Protein AF-A0AAJ1Q4I1-F1 (afdb_monomer)

Solvent-accessible surface area (backbone atoms only — not comparable to full-atom values): 8374 Å² total; per-residue (Å²): 122,42,86,60,61,60,46,98,86,69,47,60,22,36,32,37,82,87,80,68,46,74,48,64,85,75,84,55,62,70,57,51,52,50,52,46,53,54,48,49,53,56,76,76,44,89,70,58,65,81,81,76,42,100,50,62,70,63,50,48,68,72,47,52,66,58,75,72,60,72,89,85,81,75,76,84,76,64,70,43,67,56,35,38,44,51,75,47,79,47,81,91,62,30,24,39,38,37,34,25,42,100,92,41,78,78,47,70,32,82,34,68,55,96,43,74,67,49,54,47,64,43,50,74,69,47,56,81,47,78,38,79,48,66,133

Foldseek 3Di:
DDFDDADPVRFTWDADPPVRDIDGDDDCPVVVVVLLVVVVCVVPDPDDPVVVDVDPVVNCVSCVVVVVDDDDQDQPQDAAQEWEWEWDADPPQKIKIFIADPVGTRWIFIDSDDDPVRVCVGPVSHDDYNDYDYD

pLDDT: mean 88.87, std 7.06, range [68.06, 96.5]

Radius of gyration: 22.83 Å; Cα contacts (8 Å, |Δi|>4): 169; chains: 1; bounding box: 50×43×58 Å

Secondary structure (DSSP, 8-state):
-EEEEE-TTSPEEEE-TTT--EEE----HHHHHHHHHHHHHHHH--S-HHHH-S-HHHHHHHHGGGGG---------PPPSEEEEEEEEETTTEEEEEEEETTEEEEEEEESS--HHHHHHHHTTSPPPSEEE--

Sequence (135 aa):
MKKNGHHPNGRQRWYCKECRYSFTATDDRQKHAQEFAEFLTYITTTTPRRQSTPNTRTWDRKHAWCWQTRPIWTPTGQVYDQVFIDGTYIAYNWCVLIASTHEGMIAYQLCDRESKAAYLALLHRLPAPIVVTTD

Structure (mmCIF, N/CA/C/O backbone):
data_AF-A0AAJ1Q4I1-F1
#
_entry.id   AF-A0AAJ1Q4I1-F1
#
loop_
_atom_site.group_PDB
_atom_site.id
_atom_site.type_symbol
_atom_site.label_atom_id
_atom_site.label_alt_id
_atom_site.label_comp_id
_atom_site.label_asym_id
_ato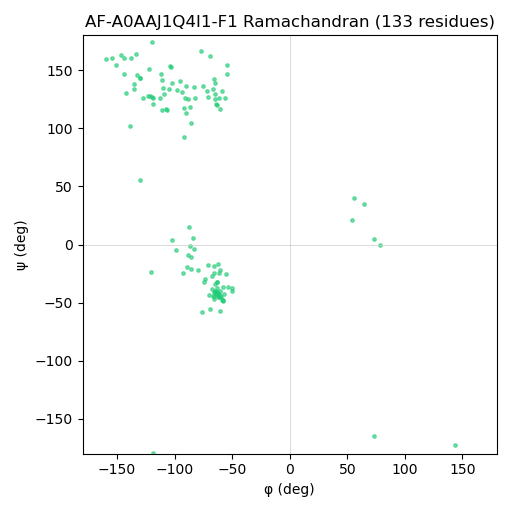m_site.label_entity_id
_atom_site.label_seq_id
_atom_site.pdbx_PDB_ins_code
_atom_site.Cartn_x
_atom_site.Cartn_y
_atom_site.Cartn_z
_atom_site.occupancy
_atom_site.B_iso_or_equiv
_atom_site.auth_seq_id
_atom_site.auth_comp_id
_atom_site.auth_asym_id
_atom_site.auth_atom_id
_atom_site.pdbx_PDB_model_num
ATOM 1 N N . MET A 1 1 ? -24.770 -17.830 23.306 1.00 85.06 1 MET A N 1
ATOM 2 C CA . MET A 1 1 ? -25.076 -16.497 23.891 1.00 85.06 1 MET A CA 1
ATOM 3 C C . MET A 1 1 ? -26.557 -16.406 24.265 1.00 85.06 1 MET A C 1
ATOM 5 O O . MET A 1 1 ? -27.355 -17.109 23.659 1.00 85.06 1 MET A O 1
ATOM 9 N N . LYS A 1 2 ? -26.940 -15.584 25.255 1.00 91.69 2 LYS A N 1
ATOM 10 C CA . LYS A 1 2 ? -28.341 -15.345 25.676 1.00 91.69 2 LYS A CA 1
ATOM 11 C C . LYS A 1 2 ? -28.624 -13.837 25.760 1.00 91.69 2 LYS A C 1
ATOM 13 O O . LYS A 1 2 ? -27.758 -13.091 26.204 1.00 91.69 2 LYS A O 1
ATOM 18 N N . LYS A 1 3 ? -29.829 -13.388 25.388 1.00 90.81 3 LYS A N 1
ATOM 19 C CA . LYS A 1 3 ? -30.287 -12.006 25.634 1.00 90.81 3 LYS A CA 1
ATOM 20 C C . LYS A 1 3 ? -30.419 -11.748 27.143 1.00 90.81 3 LYS A C 1
ATOM 22 O O . LYS A 1 3 ? -31.048 -12.541 27.842 1.00 90.81 3 LYS A O 1
ATOM 27 N N . ASN A 1 4 ? -29.837 -10.658 27.638 1.00 91.25 4 ASN A N 1
ATOM 28 C CA . ASN A 1 4 ? -29.781 -10.310 29.062 1.00 91.25 4 ASN A CA 1
ATOM 29 C C . ASN A 1 4 ? -30.226 -8.861 29.314 1.00 91.25 4 ASN A C 1
ATOM 31 O O . ASN A 1 4 ? -29.483 -8.051 29.867 1.00 91.25 4 ASN A O 1
ATOM 35 N N . GLY A 1 5 ? -31.434 -8.535 28.850 1.00 89.88 5 GLY A N 1
ATOM 36 C CA . GLY A 1 5 ? -32.014 -7.198 28.981 1.00 89.88 5 GLY A CA 1
ATOM 37 C C . GLY A 1 5 ? -31.379 -6.152 28.060 1.00 89.88 5 GLY A C 1
ATOM 38 O O . GLY A 1 5 ? -30.685 -6.482 27.096 1.00 89.88 5 GLY A O 1
ATOM 39 N N . HIS A 1 6 ? -31.640 -4.883 28.362 1.00 87.56 6 HIS A N 1
ATOM 40 C CA . HIS A 1 6 ? -31.148 -3.730 27.610 1.00 87.56 6 HIS A CA 1
ATOM 41 C C . HIS A 1 6 ? -30.334 -2.805 28.521 1.00 87.56 6 HIS A C 1
ATOM 43 O O . HIS A 1 6 ? -30.560 -2.748 29.729 1.00 87.56 6 HIS A O 1
ATOM 49 N N . HIS A 1 7 ? -29.370 -2.083 27.952 1.00 81.62 7 HIS A N 1
ATOM 50 C CA . HIS A 1 7 ? -28.759 -0.939 28.628 1.00 81.62 7 HIS A CA 1
ATOM 51 C C . HIS A 1 7 ? -29.763 0.223 28.755 1.00 81.62 7 HIS A C 1
ATOM 53 O O . HIS A 1 7 ? -30.718 0.277 27.980 1.00 81.62 7 HIS A O 1
ATOM 59 N N . PRO A 1 8 ? -29.517 1.207 29.645 1.00 83.31 8 PRO A N 1
ATOM 60 C CA . PRO A 1 8 ? -30.357 2.405 29.770 1.00 83.31 8 PRO A CA 1
ATOM 61 C C . PRO A 1 8 ? -30.539 3.186 28.458 1.00 83.31 8 PRO A C 1
ATOM 63 O O . PRO A 1 8 ? -31.541 3.860 28.274 1.00 83.31 8 PRO A O 1
ATOM 66 N N . ASN A 1 9 ? -29.593 3.060 27.522 1.00 82.75 9 ASN A N 1
ATOM 67 C CA . ASN A 1 9 ? -29.658 3.643 26.179 1.00 82.75 9 ASN A CA 1
ATOM 68 C C . ASN A 1 9 ? -30.372 2.748 25.140 1.00 82.75 9 ASN A C 1
ATOM 70 O O . ASN A 1 9 ? -30.186 2.938 23.941 1.00 82.75 9 ASN A O 1
ATOM 74 N N . GLY A 1 10 ? -31.118 1.727 25.576 1.00 83.62 10 GLY A N 1
ATOM 75 C CA . GLY A 1 10 ? -31.915 0.846 24.717 1.00 83.62 10 GLY A CA 1
ATOM 76 C C . GLY A 1 10 ? -31.136 -0.239 23.965 1.00 83.62 10 GLY A C 1
ATOM 77 O O . GLY A 1 10 ? -31.745 -1.034 23.256 1.00 83.62 10 GLY A O 1
ATOM 78 N N . ARG A 1 11 ? -29.805 -0.334 24.104 1.00 86.00 11 ARG A N 1
ATOM 79 C CA . ARG A 1 11 ? -29.008 -1.359 23.399 1.00 86.00 11 ARG A CA 1
ATOM 80 C C . ARG A 1 11 ? -29.168 -2.748 24.019 1.00 86.00 11 ARG A C 1
ATOM 82 O O . ARG A 1 11 ? -29.079 -2.897 25.238 1.00 86.00 11 ARG A O 1
ATOM 89 N N . GLN A 1 12 ? -29.329 -3.777 23.183 1.00 89.81 12 GLN A N 1
ATOM 90 C CA . GLN A 1 12 ? -29.433 -5.175 23.619 1.00 89.81 12 GLN A CA 1
ATOM 91 C C . GLN A 1 12 ? -28.141 -5.633 24.308 1.00 89.81 12 GLN A C 1
ATOM 93 O O . GLN A 1 12 ? -27.072 -5.676 23.695 1.00 89.81 12 GLN A O 1
ATOM 98 N N . ARG A 1 13 ? -28.252 -6.047 25.572 1.00 91.00 13 ARG A N 1
ATOM 99 C CA . ARG A 1 13 ? -27.165 -6.680 26.321 1.00 91.00 13 ARG A CA 1
ATOM 100 C C . ARG A 1 13 ? -27.217 -8.194 26.120 1.00 91.00 13 ARG A C 1
ATOM 102 O O . ARG A 1 13 ? -28.285 -8.808 26.162 1.00 91.00 13 ARG A O 1
ATOM 109 N N . TRP A 1 14 ? -26.062 -8.794 25.902 1.00 91.56 14 TRP A N 1
ATOM 110 C CA . TRP A 1 14 ? -25.842 -10.218 25.697 1.00 91.56 14 TRP A CA 1
ATOM 111 C C . TRP A 1 14 ? -25.082 -10.800 26.882 1.00 91.56 14 TRP A C 1
ATOM 113 O O . TRP A 1 14 ? -24.251 -10.130 27.489 1.00 91.56 14 TRP A O 1
ATOM 123 N N . TYR A 1 15 ? -25.375 -12.054 27.209 1.00 92.12 15 TYR A N 1
ATOM 124 C CA . TYR A 1 15 ? -24.713 -12.817 28.258 1.00 92.12 15 TYR A CA 1
ATOM 125 C C . TYR A 1 15 ? -24.092 -14.092 27.693 1.00 92.12 15 TYR A C 1
ATOM 127 O O . TYR A 1 15 ? -24.751 -14.901 27.021 1.00 92.12 15 TYR A O 1
AT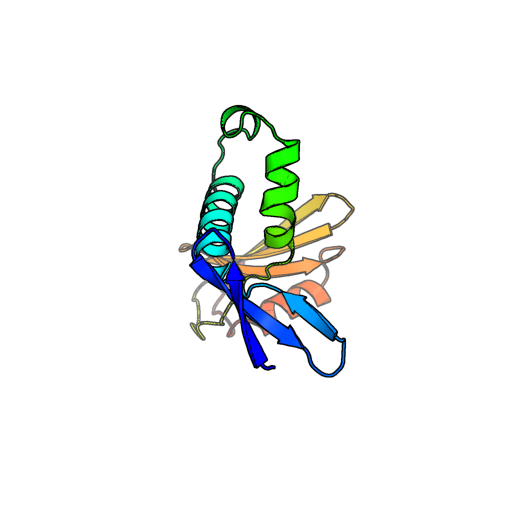OM 135 N N . CYS A 1 16 ? -22.814 -14.267 27.995 1.00 91.88 16 CYS A N 1
ATOM 136 C CA . CYS A 1 16 ? -22.031 -15.460 27.721 1.00 91.88 16 CYS A CA 1
ATOM 137 C C . CYS A 1 16 ? -22.211 -16.455 28.872 1.00 91.88 16 CYS A C 1
ATOM 139 O O . CYS A 1 16 ? -21.867 -16.146 30.009 1.00 91.88 16 CYS A O 1
ATOM 141 N N . LYS A 1 17 ? -22.754 -17.650 28.601 1.00 91.81 17 LYS A N 1
ATOM 142 C CA . LYS A 1 17 ? -22.990 -18.661 29.651 1.00 91.81 17 LYS A CA 1
ATOM 143 C C . LYS A 1 17 ? -21.702 -19.336 30.136 1.00 91.81 17 LYS A C 1
ATOM 145 O O . LYS A 1 17 ? -21.644 -19.727 31.293 1.00 91.81 17 LYS A O 1
ATOM 150 N N . GLU A 1 18 ? -20.695 -19.449 29.272 1.00 93.44 18 GLU A N 1
ATOM 151 C CA . GLU A 1 18 ? -19.403 -20.067 29.599 1.00 93.44 18 GLU A CA 1
ATOM 152 C C . GLU A 1 18 ? -18.543 -19.125 30.441 1.00 93.44 18 GLU A C 1
ATOM 154 O O . GLU A 1 18 ? -18.201 -19.422 31.579 1.00 93.44 18 GLU A O 1
ATOM 159 N N . CYS A 1 19 ? -18.271 -17.937 29.908 1.00 92.19 19 CYS A N 1
ATOM 160 C CA . CYS A 1 19 ? -17.414 -16.939 30.534 1.00 92.19 19 CYS A CA 1
ATOM 161 C C . CYS A 1 19 ? -18.122 -16.058 31.580 1.00 92.19 19 CYS A C 1
ATOM 163 O O . CYS A 1 19 ? -17.486 -15.221 32.212 1.00 92.19 19 CYS A O 1
ATOM 165 N N . ARG A 1 20 ? -19.444 -16.217 31.758 1.00 90.75 20 ARG A N 1
ATOM 166 C CA . ARG A 1 20 ? -20.304 -15.451 32.687 1.00 90.75 20 ARG A CA 1
ATOM 167 C C . ARG A 1 20 ? -20.225 -13.924 32.535 1.00 90.75 20 ARG A C 1
ATOM 169 O O . ARG A 1 20 ? -20.614 -13.186 33.438 1.00 90.75 20 ARG A O 1
ATOM 176 N N . TYR A 1 21 ? -19.775 -13.448 31.377 1.00 91.75 21 TYR A N 1
ATOM 177 C CA . TYR A 1 21 ? -19.606 -12.031 31.068 1.00 91.75 21 TYR A CA 1
ATOM 178 C C . TYR A 1 21 ? -20.828 -11.461 30.336 1.00 91.75 21 TYR A C 1
ATOM 180 O O . TYR A 1 21 ? -21.416 -12.115 29.466 1.00 91.75 21 TYR A O 1
ATOM 188 N N . SER A 1 22 ? -21.208 -10.229 30.688 1.00 88.19 22 SER A N 1
ATOM 189 C CA . SER A 1 22 ? -22.248 -9.465 29.991 1.00 88.19 22 SER A CA 1
ATOM 190 C C . SER A 1 22 ? -21.622 -8.371 29.136 1.00 88.19 22 SER A C 1
ATOM 192 O O . SER A 1 22 ? -20.807 -7.605 29.638 1.00 88.19 22 SER A O 1
ATOM 194 N N . PHE A 1 23 ? -22.061 -8.235 27.888 1.00 86.25 23 PHE A N 1
ATOM 195 C CA . PHE A 1 23 ? -21.594 -7.187 26.980 1.00 86.25 23 PHE A CA 1
ATOM 196 C C . PHE A 1 23 ? -22.726 -6.684 26.084 1.00 86.25 23 PHE A C 1
ATOM 198 O O . PHE A 1 23 ? -23.740 -7.351 25.906 1.00 86.25 23 PHE A O 1
ATOM 205 N N . THR A 1 24 ? -22.570 -5.504 25.502 1.00 86.19 24 THR A N 1
ATOM 206 C CA . THR A 1 24 ? -23.403 -5.031 24.386 1.00 86.19 24 THR A CA 1
ATOM 207 C C . THR A 1 24 ? -22.661 -5.281 23.087 1.00 86.19 24 THR A C 1
ATOM 209 O O . THR A 1 24 ? -21.481 -4.955 22.993 1.00 86.19 24 THR A O 1
ATOM 212 N N . ALA A 1 25 ? -23.340 -5.844 22.089 1.00 77.31 25 ALA A N 1
ATOM 213 C CA . ALA A 1 25 ? -22.781 -5.898 20.745 1.00 77.31 25 ALA A CA 1
ATOM 214 C C . ALA A 1 25 ? -22.787 -4.475 20.170 1.00 77.31 25 ALA A C 1
ATOM 216 O O . ALA A 1 25 ? -23.828 -3.813 20.182 1.00 77.31 25 ALA A O 1
ATOM 217 N N . THR A 1 26 ? -21.633 -4.012 19.701 1.00 74.38 26 THR A N 1
ATOM 218 C CA . THR A 1 26 ? -21.499 -2.738 18.992 1.00 74.38 26 THR A CA 1
ATOM 219 C C . THR A 1 26 ? -21.215 -3.051 17.530 1.00 74.38 26 THR A C 1
ATOM 221 O O . THR A 1 26 ? -20.338 -3.860 17.237 1.00 74.38 26 THR A O 1
ATOM 224 N N . ASP A 1 27 ? -21.975 -2.445 16.621 1.00 80.25 27 ASP A N 1
ATOM 225 C CA . ASP A 1 27 ? -21.647 -2.458 15.197 1.00 80.25 27 ASP A CA 1
ATOM 226 C C . ASP A 1 27 ? -20.811 -1.215 14.883 1.00 80.25 27 ASP A C 1
ATOM 228 O O . ASP A 1 27 ? -21.342 -0.130 14.650 1.00 80.25 27 ASP A O 1
ATOM 232 N N . ASP A 1 28 ? -19.490 -1.368 14.941 1.00 85.31 28 ASP A N 1
ATOM 233 C CA . ASP A 1 28 ? -18.548 -0.282 14.669 1.00 85.31 28 ASP A CA 1
ATOM 234 C C . ASP A 1 28 ? -18.257 -0.113 13.168 1.00 85.31 28 ASP A C 1
ATOM 236 O O . ASP A 1 28 ? -17.431 0.720 12.805 1.00 85.31 28 ASP A O 1
ATOM 240 N N . ARG A 1 29 ? -18.930 -0.845 12.263 1.00 87.44 29 ARG A N 1
ATOM 241 C CA . ARG A 1 29 ? -18.627 -0.790 10.819 1.00 87.44 29 ARG A CA 1
ATOM 242 C C . ARG A 1 29 ? -18.784 0.607 10.237 1.00 87.44 29 ARG A C 1
ATOM 244 O O . ARG A 1 29 ? -17.887 1.079 9.549 1.00 87.44 29 ARG A O 1
ATOM 251 N N . GLN A 1 30 ? -19.898 1.276 10.526 1.00 88.44 30 GLN A N 1
ATOM 252 C CA . GLN A 1 30 ? -20.143 2.628 10.018 1.00 88.44 30 GLN A CA 1
ATOM 253 C C . GLN A 1 30 ? -19.137 3.629 10.592 1.00 88.44 30 GLN A C 1
ATOM 255 O O . GLN A 1 30 ? -18.631 4.483 9.868 1.00 88.44 30 GLN A O 1
ATOM 260 N N . LYS A 1 31 ? -18.808 3.480 11.880 1.00 90.56 31 LYS A N 1
ATOM 261 C CA . LYS A 1 31 ? -17.784 4.283 12.541 1.00 90.56 31 LYS A CA 1
ATOM 262 C C . LYS A 1 31 ? -16.433 4.076 11.856 1.00 90.56 31 LYS A C 1
ATOM 264 O O . LYS A 1 31 ? -15.880 5.036 11.344 1.00 90.56 31 LYS A O 1
ATOM 269 N N . HIS A 1 32 ? -15.939 2.843 11.764 1.00 92.00 32 HIS A N 1
ATOM 270 C CA . HIS A 1 32 ? -14.667 2.533 11.108 1.00 92.00 32 HIS A CA 1
ATOM 271 C C . HIS A 1 32 ? -14.637 2.979 9.640 1.00 92.00 32 HIS A C 1
ATOM 273 O O . HIS A 1 32 ? -13.610 3.470 9.188 1.00 92.00 32 HIS A O 1
ATOM 279 N N . ALA A 1 33 ? -15.746 2.877 8.902 1.00 93.12 33 ALA A N 1
ATOM 280 C CA . ALA A 1 33 ? -15.825 3.392 7.535 1.00 93.12 33 ALA A CA 1
ATOM 281 C C . ALA A 1 33 ? -15.605 4.915 7.477 1.00 93.12 33 ALA A C 1
ATOM 283 O O . ALA A 1 33 ? -14.859 5.396 6.627 1.00 93.12 33 ALA A O 1
ATOM 284 N N . GLN A 1 34 ? -16.202 5.668 8.406 1.00 93.06 34 GLN A N 1
ATOM 285 C CA . GLN A 1 34 ? -15.992 7.111 8.513 1.00 93.06 34 GLN A CA 1
ATOM 286 C C . GLN A 1 34 ? -14.546 7.454 8.900 1.00 93.06 34 GLN A C 1
ATOM 288 O O . GLN A 1 34 ? -13.928 8.303 8.263 1.00 93.06 34 GLN A O 1
ATOM 293 N N . GLU A 1 35 ? -13.985 6.773 9.904 1.00 93.19 35 GLU A N 1
ATOM 294 C CA . GLU A 1 35 ? -12.587 6.970 10.316 1.00 93.19 35 GLU A CA 1
ATOM 295 C C . GLU A 1 35 ? -11.619 6.654 9.168 1.00 93.19 35 GLU A C 1
ATOM 297 O O . GLU A 1 35 ? -10.661 7.384 8.935 1.00 93.19 35 GLU A O 1
ATOM 302 N N . PHE A 1 36 ? -11.892 5.606 8.392 1.00 93.62 36 PHE A N 1
ATOM 303 C CA . PHE A 1 36 ? -11.064 5.258 7.245 1.00 93.62 36 PHE A CA 1
ATOM 304 C C . PHE A 1 36 ? -11.146 6.305 6.128 1.00 93.62 36 PHE A C 1
ATOM 306 O O . PHE A 1 36 ? -10.126 6.639 5.536 1.00 93.62 36 PHE A O 1
ATOM 313 N N . ALA A 1 37 ? -12.320 6.887 5.867 1.00 92.50 37 ALA A N 1
ATOM 314 C CA . ALA A 1 37 ? -12.460 7.976 4.897 1.00 92.50 37 ALA A CA 1
ATOM 315 C C . ALA A 1 37 ? -11.699 9.249 5.326 1.00 92.50 37 ALA A C 1
ATOM 317 O O . ALA A 1 37 ? -11.030 9.884 4.504 1.00 92.50 37 ALA A O 1
ATOM 318 N N .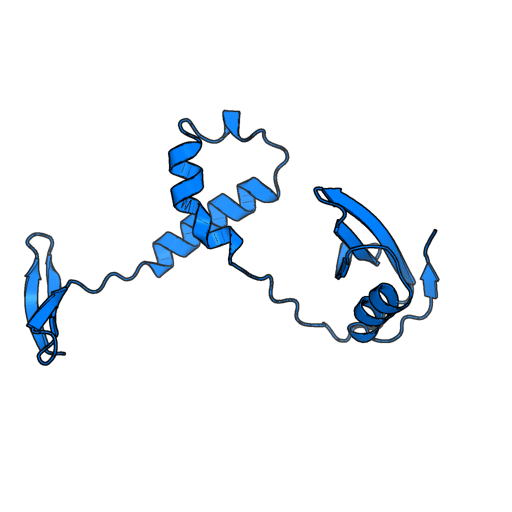 GLU A 1 38 ? -11.750 9.598 6.617 1.00 91.44 38 GLU A N 1
ATOM 319 C CA . GLU A 1 38 ? -10.928 10.671 7.198 1.00 91.44 38 GLU A CA 1
ATOM 320 C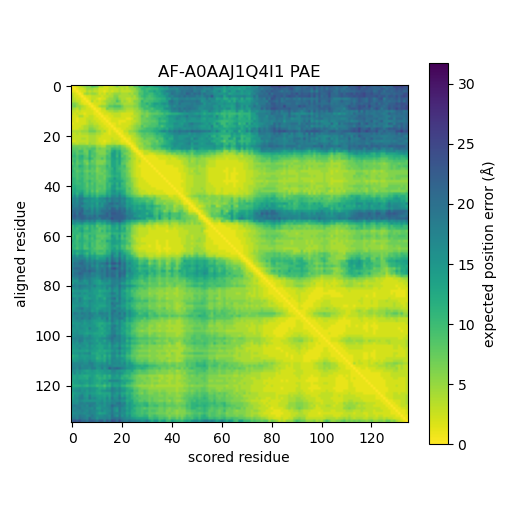 C . GLU A 1 38 ? -9.429 10.374 7.021 1.00 91.44 38 GLU A C 1
ATOM 322 O O . GLU A 1 38 ? -8.661 11.244 6.606 1.00 91.44 38 GLU A O 1
ATOM 327 N N . PHE A 1 39 ? -9.013 9.134 7.293 1.00 91.50 39 PHE A N 1
ATOM 328 C CA . PHE A 1 39 ? -7.633 8.686 7.129 1.00 91.50 39 PHE A CA 1
ATOM 329 C C . PHE A 1 39 ? -7.155 8.751 5.674 1.00 91.50 39 PHE A C 1
ATOM 331 O O . PHE A 1 39 ? -6.065 9.261 5.424 1.00 91.50 39 PHE A O 1
ATOM 338 N N . LEU A 1 40 ? -7.967 8.283 4.719 1.00 91.38 40 LEU A N 1
ATOM 339 C CA . LEU A 1 40 ? -7.660 8.354 3.289 1.00 91.38 40 LEU A CA 1
ATOM 340 C C . LEU A 1 40 ? -7.446 9.800 2.853 1.00 91.38 40 LEU A C 1
ATOM 342 O O . LEU A 1 40 ? -6.421 10.112 2.260 1.00 91.38 40 LEU A O 1
ATOM 346 N N . THR A 1 41 ? -8.360 10.691 3.241 1.00 89.88 41 THR A N 1
ATOM 347 C CA . THR A 1 41 ? -8.237 12.126 2.956 1.00 89.88 41 THR A CA 1
ATOM 348 C C . THR A 1 41 ? -6.927 12.683 3.511 1.00 89.88 41 THR A C 1
ATOM 350 O O . THR A 1 41 ? -6.228 13.429 2.832 1.00 89.88 41 THR A O 1
ATOM 353 N N . TYR A 1 42 ? -6.555 12.296 4.732 1.00 87.44 42 TYR A N 1
ATOM 354 C CA . TYR A 1 42 ? -5.297 12.718 5.338 1.00 87.44 42 TYR A CA 1
ATOM 355 C C . TYR A 1 42 ? -4.060 12.252 4.550 1.00 87.44 42 TYR A C 1
ATOM 357 O O . TYR A 1 42 ? -3.156 13.056 4.340 1.00 87.44 42 TYR A O 1
ATOM 365 N N . ILE A 1 43 ? -4.000 10.991 4.107 1.00 87.75 43 ILE A N 1
ATOM 366 C CA . ILE A 1 43 ? -2.808 10.463 3.417 1.00 87.75 43 ILE A CA 1
ATOM 367 C C . ILE A 1 43 ? -2.718 10.872 1.940 1.00 87.75 43 ILE A C 1
ATOM 369 O O . ILE A 1 43 ? -1.624 10.848 1.382 1.00 87.75 43 ILE A O 1
ATOM 373 N N . THR A 1 44 ? -3.833 11.240 1.298 1.00 88.12 44 THR A N 1
ATOM 374 C CA . THR A 1 44 ? -3.858 11.634 -0.123 1.00 88.12 44 THR A CA 1
ATOM 375 C C . THR A 1 44 ? -3.860 13.145 -0.346 1.00 88.12 44 THR A C 1
ATOM 377 O O . THR A 1 44 ? -3.828 13.586 -1.492 1.00 88.12 44 THR A O 1
ATOM 380 N N . THR A 1 45 ? -3.930 13.956 0.711 1.00 85.56 45 THR A N 1
ATOM 381 C CA . THR A 1 45 ? -3.881 15.421 0.599 1.00 85.56 45 THR A CA 1
ATOM 382 C C . THR A 1 45 ? -2.520 15.965 1.013 1.00 85.56 45 THR A C 1
ATOM 384 O O . THR A 1 45 ? -1.801 15.388 1.823 1.00 85.56 45 THR A O 1
ATOM 387 N N . THR A 1 46 ? -2.163 17.125 0.467 1.00 84.94 46 THR A N 1
ATOM 388 C CA . THR A 1 46 ? -0.941 17.856 0.836 1.00 84.94 46 THR A CA 1
ATOM 389 C C . THR A 1 46 ? -1.151 18.776 2.041 1.00 84.94 46 THR A C 1
ATOM 391 O O . THR A 1 46 ? -0.217 19.448 2.488 1.00 84.94 46 THR A O 1
ATOM 394 N N . THR A 1 47 ? -2.373 18.830 2.583 1.00 81.19 47 THR A N 1
ATOM 395 C CA . THR A 1 47 ? -2.714 19.706 3.699 1.00 81.19 47 THR A CA 1
ATOM 396 C C . THR A 1 47 ? -1.940 19.290 4.951 1.00 81.19 47 THR A C 1
ATOM 398 O O . THR A 1 47 ? -2.032 18.145 5.399 1.00 81.19 47 THR A O 1
ATOM 401 N N . PRO A 1 48 ? -1.196 20.213 5.586 1.00 72.06 48 PRO A N 1
ATOM 402 C CA . PRO A 1 48 ? -0.456 19.896 6.791 1.00 72.06 48 PRO A CA 1
A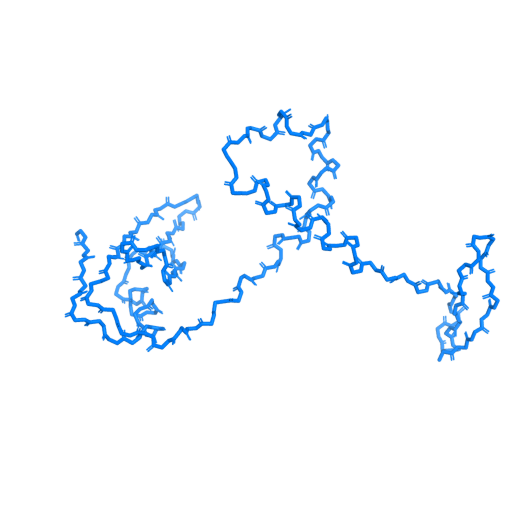TOM 403 C C . PRO A 1 48 ? -1.387 19.399 7.896 1.00 72.06 48 PRO A C 1
ATOM 405 O O . PRO A 1 48 ? -2.364 20.055 8.263 1.00 72.06 48 PRO A O 1
ATOM 408 N N . ARG A 1 49 ? -1.009 18.288 8.527 1.00 69.44 49 ARG A N 1
ATOM 409 C CA . ARG A 1 49 ? -1.765 17.660 9.620 1.00 69.44 49 ARG A CA 1
ATOM 410 C C . ARG A 1 49 ? -2.168 18.623 10.746 1.00 69.44 49 ARG A C 1
ATOM 412 O O . ARG A 1 49 ? -3.272 18.538 11.275 1.00 69.44 49 ARG A O 1
ATOM 419 N N . ARG A 1 50 ? -1.287 19.577 11.082 1.00 70.25 50 ARG A N 1
ATOM 420 C CA . ARG A 1 50 ? -1.523 20.611 12.112 1.00 70.25 50 ARG A CA 1
ATOM 421 C C . ARG A 1 50 ? -2.706 21.534 11.801 1.00 70.25 50 ARG A C 1
ATOM 423 O O . ARG A 1 50 ? -3.261 22.121 12.716 1.00 70.25 50 ARG A O 1
ATOM 430 N N . GLN A 1 51 ? -3.064 21.676 10.525 1.00 70.06 51 GLN A N 1
ATOM 431 C CA . GLN A 1 51 ? -4.194 22.493 10.081 1.00 70.06 51 GLN A CA 1
ATOM 432 C C . GLN A 1 51 ? -5.502 21.694 10.050 1.00 70.06 51 GLN A C 1
ATOM 434 O O . GLN A 1 51 ? -6.573 22.285 10.070 1.00 70.06 51 GLN A O 1
ATOM 439 N N . SER A 1 52 ? -5.420 20.361 10.024 1.00 69.06 52 SER A N 1
ATOM 440 C CA . SER A 1 52 ? -6.585 19.485 9.847 1.00 69.06 52 SER A CA 1
ATOM 441 C C . SER A 1 52 ? -7.205 19.023 11.169 1.00 69.06 52 SER A C 1
ATOM 443 O O . SER A 1 52 ? -8.380 18.670 11.200 1.00 69.06 52 SER A O 1
ATOM 445 N N . THR A 1 53 ? -6.443 18.999 12.272 1.00 68.06 53 THR A N 1
ATOM 446 C CA . THR A 1 53 ? -6.933 18.467 13.558 1.00 68.06 53 THR A CA 1
ATOM 447 C C . THR A 1 53 ? -6.441 19.269 14.768 1.00 68.06 53 THR A C 1
ATOM 449 O O . THR A 1 53 ? -5.227 19.424 14.909 1.00 68.06 53 THR A O 1
ATOM 452 N N . PRO A 1 54 ? -7.326 19.674 15.705 1.00 70.00 54 PRO A N 1
ATOM 453 C CA . PRO A 1 54 ? -6.936 20.411 16.914 1.00 70.00 54 PRO A CA 1
ATOM 454 C C . PRO A 1 54 ? -6.063 19.602 17.888 1.00 70.00 54 PRO A C 1
ATOM 456 O O . PRO A 1 54 ? -5.331 20.177 18.687 1.00 70.00 54 PRO A O 1
ATOM 459 N N . ASN A 1 55 ? -6.143 18.264 17.854 1.00 86.50 55 ASN A N 1
ATOM 460 C CA . ASN A 1 55 ? -5.370 17.380 18.729 1.00 86.50 55 ASN A CA 1
ATOM 461 C C . ASN A 1 55 ? -4.836 16.161 17.963 1.00 86.50 55 ASN A C 1
ATOM 463 O O . ASN A 1 55 ? -5.551 15.184 17.722 1.00 86.50 55 ASN A O 1
ATOM 467 N N . THR A 1 56 ? -3.547 16.212 17.629 1.00 86.44 56 THR A N 1
ATOM 468 C CA . THR A 1 56 ? -2.851 15.186 16.844 1.00 86.44 56 THR A CA 1
ATOM 469 C C . THR A 1 56 ? -2.826 13.825 17.537 1.00 86.44 56 THR A C 1
ATOM 471 O O . THR A 1 56 ? -3.137 12.824 16.898 1.00 86.44 56 THR A O 1
ATOM 474 N N . ARG A 1 57 ? -2.556 13.771 18.849 1.00 88.88 57 ARG A N 1
ATOM 475 C CA . ARG A 1 57 ? -2.458 12.509 19.612 1.00 88.88 57 ARG A CA 1
ATOM 476 C C . ARG A 1 57 ? -3.775 11.739 19.637 1.00 88.88 57 ARG A C 1
ATOM 478 O O . ARG A 1 57 ? -3.787 10.514 19.531 1.00 88.88 57 ARG A O 1
ATOM 485 N N . THR A 1 58 ? -4.888 12.451 19.805 1.00 89.69 58 THR A N 1
ATOM 486 C CA . THR A 1 58 ? -6.221 11.832 19.786 1.00 89.69 58 THR A CA 1
ATOM 487 C C . THR A 1 58 ? -6.529 11.268 18.403 1.00 89.69 58 THR A C 1
ATOM 489 O O . THR A 1 58 ? -7.038 10.152 18.305 1.00 89.69 58 THR A O 1
ATOM 492 N N . TRP A 1 59 ? -6.166 12.001 17.348 1.00 89.50 59 TRP A N 1
ATOM 493 C CA . TRP A 1 59 ? -6.327 11.543 15.973 1.00 89.50 59 TRP A CA 1
ATOM 494 C C . TRP A 1 59 ? -5.465 10.308 15.663 1.00 89.50 59 TRP A C 1
ATOM 496 O O . TRP A 1 59 ? -5.991 9.361 15.085 1.00 89.50 59 TRP A O 1
ATOM 506 N N . ASP A 1 60 ? -4.199 10.261 16.103 1.00 90.19 60 ASP A N 1
ATOM 507 C CA . ASP A 1 60 ? -3.321 9.090 15.902 1.00 90.19 60 ASP A CA 1
ATOM 508 C C . ASP A 1 60 ? -3.931 7.831 16.502 1.00 90.19 60 ASP A C 1
ATOM 510 O O . ASP A 1 60 ? -4.029 6.804 15.841 1.00 90.19 60 ASP A O 1
ATOM 514 N N . ARG A 1 61 ? -4.387 7.909 17.757 1.00 91.50 61 ARG A N 1
ATOM 515 C CA . ARG A 1 61 ? -4.998 6.762 18.435 1.00 91.50 61 ARG A CA 1
ATOM 516 C C . ARG A 1 61 ? -6.280 6.304 17.738 1.00 91.50 61 ARG A C 1
ATOM 518 O O . ARG A 1 61 ? -6.523 5.104 17.676 1.00 91.50 61 ARG A O 1
ATOM 525 N N . LYS A 1 62 ? -7.082 7.246 17.229 1.00 91.56 62 LYS A N 1
ATOM 526 C CA . LYS A 1 62 ? -8.325 6.967 16.493 1.00 91.56 62 LYS A CA 1
ATOM 527 C C . LYS A 1 62 ? -8.045 6.214 15.184 1.00 91.56 62 LYS A C 1
ATOM 529 O O . LYS A 1 62 ? -8.737 5.250 14.893 1.00 91.56 62 LYS A O 1
ATOM 534 N N . HIS A 1 63 ? -6.995 6.589 14.451 1.00 93.31 63 HIS A N 1
ATOM 535 C CA . HIS A 1 63 ? -6.685 6.032 13.127 1.00 93.31 63 HIS A CA 1
ATOM 536 C C . HIS A 1 63 ? -5.550 4.999 13.124 1.00 93.31 63 HIS A C 1
ATOM 538 O O . HIS A 1 63 ? -5.180 4.499 12.066 1.00 93.31 63 HIS A O 1
ATOM 544 N N . ALA A 1 64 ? -5.000 4.631 14.286 1.00 94.00 64 ALA A N 1
ATOM 545 C CA . ALA A 1 64 ? -3.887 3.684 14.395 1.00 94.00 64 ALA A CA 1
ATOM 546 C C . ALA A 1 64 ? -4.168 2.348 13.683 1.00 94.00 64 ALA A C 1
ATOM 548 O O . ALA A 1 64 ? -3.279 1.770 13.061 1.00 94.00 64 ALA A O 1
ATOM 549 N N . TRP A 1 65 ? -5.419 1.883 13.738 1.00 93.25 65 TRP A N 1
ATOM 550 C CA . TRP A 1 65 ? -5.853 0.656 13.077 1.00 93.25 65 TRP A CA 1
ATOM 551 C C . TRP A 1 65 ? -5.838 0.768 11.542 1.00 93.25 65 TRP A C 1
ATOM 553 O O . TRP A 1 65 ? -5.624 -0.235 10.865 1.00 93.25 65 TRP A O 1
ATOM 563 N N . CYS A 1 66 ? -5.994 1.972 10.976 1.00 93.62 66 CYS A N 1
ATOM 564 C CA . CYS A 1 66 ? -6.001 2.191 9.526 1.00 93.62 66 CYS A CA 1
ATOM 565 C C . CYS A 1 66 ? -4.648 1.825 8.892 1.00 93.62 66 CYS A C 1
ATOM 567 O O . CYS A 1 66 ? -4.616 1.283 7.791 1.00 93.62 66 CYS A O 1
ATOM 569 N N . TRP A 1 67 ? -3.532 2.003 9.608 1.00 91.38 67 TRP A N 1
ATOM 570 C CA . TRP A 1 67 ? -2.193 1.586 9.157 1.00 91.38 67 TRP A CA 1
ATOM 571 C C . TRP A 1 67 ? -2.023 0.067 9.021 1.00 91.38 67 TRP A C 1
ATOM 573 O O . TRP A 1 67 ? -1.099 -0.413 8.362 1.00 91.38 67 TRP A O 1
ATOM 583 N N . GLN A 1 68 ? -2.899 -0.711 9.658 1.00 90.75 68 GLN A N 1
ATOM 584 C CA . GLN A 1 68 ? -2.891 -2.171 9.561 1.00 90.75 68 GLN A CA 1
ATOM 585 C C . GLN A 1 68 ? -3.677 -2.664 8.345 1.00 90.75 68 GLN A C 1
ATOM 587 O O . GLN A 1 68 ? -3.568 -3.836 7.985 1.00 90.75 68 GLN A O 1
ATOM 592 N N . THR A 1 69 ? -4.426 -1.780 7.680 1.00 87.06 69 THR A N 1
ATOM 593 C CA . THR A 1 69 ? -5.075 -2.119 6.417 1.00 87.06 69 THR A CA 1
ATOM 594 C C . THR A 1 69 ? -4.015 -2.375 5.348 1.00 87.06 69 THR A C 1
ATOM 596 O O . THR A 1 69 ? -2.946 -1.759 5.319 1.00 87.06 69 THR A O 1
ATOM 599 N N . ARG A 1 70 ? -4.277 -3.361 4.493 1.00 77.50 70 ARG A N 1
ATOM 600 C CA . ARG A 1 70 ? -3.452 -3.653 3.323 1.00 77.50 70 ARG A CA 1
ATOM 601 C C . ARG A 1 70 ? -4.292 -3.329 2.097 1.00 77.50 70 ARG A C 1
ATOM 603 O O . ARG A 1 70 ? -5.409 -3.842 2.016 1.00 77.50 70 ARG A O 1
ATOM 610 N N . PRO A 1 71 ? -3.806 -2.490 1.170 1.00 71.94 71 PRO A N 1
ATOM 611 C CA . PRO A 1 71 ? -4.524 -2.279 -0.072 1.00 71.94 71 PRO A CA 1
ATOM 612 C C . PRO A 1 71 ? -4.604 -3.618 -0.808 1.00 71.94 71 PRO A C 1
ATOM 614 O O . PRO A 1 71 ? -3.591 -4.288 -1.011 1.00 71.94 71 PRO A O 1
ATOM 617 N N . ILE A 1 72 ? -5.816 -4.026 -1.175 1.00 72.50 72 ILE A N 1
ATOM 618 C CA . ILE A 1 72 ? -6.015 -5.199 -2.021 1.00 72.50 72 ILE A CA 1
ATOM 619 C C . ILE A 1 72 ? -5.898 -4.711 -3.457 1.00 72.50 72 ILE A C 1
ATOM 621 O O . ILE A 1 72 ? -6.795 -4.053 -3.977 1.00 72.50 72 ILE A O 1
ATOM 625 N N . TRP A 1 73 ? -4.768 -5.020 -4.079 1.00 70.69 73 TRP A N 1
ATOM 626 C CA . TRP A 1 73 ? -4.575 -4.831 -5.508 1.00 70.69 73 TRP A CA 1
ATOM 627 C C . TRP A 1 73 ? -5.007 -6.102 -6.225 1.00 70.69 73 TRP A C 1
ATOM 629 O O . TRP A 1 73 ? -4.387 -7.150 -6.056 1.00 70.69 73 TRP A O 1
ATOM 639 N N . THR A 1 74 ? -6.081 -6.012 -7.005 1.00 73.38 74 THR A N 1
ATOM 640 C CA . THR A 1 74 ? -6.482 -7.101 -7.899 1.00 73.38 74 THR A CA 1
ATOM 641 C C . THR A 1 74 ? -5.831 -6.834 -9.252 1.00 73.38 74 THR A C 1
ATOM 643 O O . THR A 1 74 ? -6.127 -5.791 -9.837 1.00 73.38 74 THR A O 1
ATOM 646 N N . PRO A 1 75 ? -4.942 -7.711 -9.754 1.00 71.06 75 PRO A N 1
ATOM 647 C CA . PRO A 1 75 ? -4.401 -7.562 -11.097 1.00 71.06 75 PRO A CA 1
ATOM 648 C C . PRO A 1 75 ? -5.552 -7.517 -12.103 1.00 71.06 75 PRO A C 1
ATOM 650 O O . PRO A 1 75 ? -6.393 -8.414 -12.125 1.00 71.06 75 PRO A O 1
ATOM 653 N N . THR A 1 76 ? -5.597 -6.478 -12.932 1.00 77.88 76 THR A N 1
ATOM 654 C CA . THR A 1 76 ? -6.625 -6.320 -13.972 1.00 77.88 76 THR A CA 1
ATOM 655 C C . THR A 1 76 ? -6.450 -7.315 -15.120 1.00 77.88 76 THR A C 1
ATOM 657 O O . THR A 1 76 ? -7.382 -7.525 -15.889 1.00 77.88 76 THR A O 1
ATOM 660 N N . GLY A 1 77 ? -5.267 -7.930 -15.254 1.00 82.31 77 GLY A N 1
ATOM 661 C CA . GLY A 1 77 ? -4.921 -8.806 -16.380 1.00 82.31 77 GLY A CA 1
ATOM 662 C C . GLY A 1 77 ? -4.676 -8.050 -17.690 1.00 82.31 77 GLY A C 1
ATOM 663 O O . GLY A 1 77 ? -4.440 -8.673 -18.722 1.00 82.31 77 GLY A O 1
ATOM 664 N N . GLN A 1 78 ? -4.711 -6.717 -17.649 1.00 87.88 78 GLN A N 1
ATOM 665 C CA . GLN A 1 78 ? -4.446 -5.860 -18.792 1.00 87.88 78 GLN A CA 1
ATOM 666 C C . GLN A 1 78 ? -2.980 -5.971 -19.220 1.00 87.88 78 GLN A C 1
ATOM 668 O O . GLN A 1 78 ? -2.068 -5.909 -18.394 1.00 87.88 78 GLN A O 1
ATOM 673 N N . VAL A 1 79 ? -2.768 -6.122 -20.526 1.00 90.19 79 VAL A N 1
ATOM 674 C CA . VAL A 1 79 ? -1.449 -5.998 -21.148 1.00 90.19 79 VAL A CA 1
ATOM 675 C C . VAL A 1 79 ? -1.248 -4.530 -21.501 1.00 90.19 79 VAL A C 1
ATOM 677 O O . VAL A 1 79 ? -2.095 -3.934 -22.164 1.00 90.19 79 VAL A O 1
ATOM 680 N N . TYR A 1 80 ? -0.152 -3.949 -21.023 1.00 90.94 80 TYR A N 1
ATOM 681 C CA . TYR A 1 80 ? 0.191 -2.550 -21.257 1.00 90.94 80 TYR A CA 1
ATOM 682 C C . TYR A 1 80 ? 1.270 -2.441 -22.339 1.00 90.94 80 TYR A C 1
ATOM 684 O O . TYR A 1 80 ? 2.232 -3.212 -22.337 1.00 90.94 80 TYR A O 1
ATOM 692 N N . ASP A 1 81 ? 1.136 -1.459 -23.231 1.00 93.00 81 ASP A N 1
ATOM 693 C CA . ASP A 1 81 ? 2.133 -1.205 -24.278 1.00 93.00 81 ASP A CA 1
ATOM 694 C C . ASP A 1 81 ? 3.466 -0.750 -23.669 1.00 93.00 81 ASP A C 1
ATOM 696 O O . ASP A 1 81 ? 4.532 -1.248 -24.024 1.00 93.00 81 ASP A O 1
ATOM 700 N N . GLN A 1 82 ? 3.406 0.160 -22.696 1.00 94.44 82 GLN A N 1
ATOM 701 C CA . GLN A 1 82 ? 4.579 0.679 -22.006 1.00 94.44 82 GLN A CA 1
ATOM 702 C C . GLN A 1 82 ? 4.351 0.734 -20.498 1.00 94.44 82 GLN A C 1
ATOM 704 O O . GLN A 1 82 ? 3.324 1.229 -20.027 1.00 94.44 82 GLN A O 1
ATOM 709 N N . VAL A 1 83 ? 5.344 0.256 -19.750 1.00 95.31 83 VAL A N 1
ATOM 710 C CA . VAL A 1 83 ? 5.403 0.347 -18.289 1.00 95.31 83 VAL A CA 1
ATOM 711 C C . VAL A 1 83 ? 6.688 1.058 -17.883 1.00 95.31 83 VAL A C 1
ATOM 713 O O . VAL A 1 83 ? 7.778 0.662 -18.291 1.00 95.31 83 VAL A O 1
ATOM 716 N N . PHE A 1 84 ? 6.558 2.085 -17.052 1.00 96.19 84 PHE A N 1
ATOM 717 C CA . PHE A 1 84 ? 7.668 2.781 -16.412 1.00 96.19 84 PHE A CA 1
ATOM 718 C C . PHE A 1 84 ? 7.915 2.174 -15.037 1.00 96.19 84 PHE A C 1
ATOM 720 O O . PHE A 1 84 ? 6.963 2.002 -14.271 1.00 96.19 84 PHE A O 1
ATOM 727 N N . ILE A 1 85 ? 9.166 1.849 -14.720 1.00 96.50 85 ILE A N 1
ATOM 728 C CA . ILE A 1 85 ? 9.556 1.396 -13.384 1.00 96.50 85 ILE A CA 1
ATOM 729 C C . ILE A 1 85 ? 10.588 2.363 -12.830 1.00 96.50 85 ILE A C 1
ATOM 731 O O . ILE A 1 85 ? 11.596 2.611 -13.482 1.00 96.50 85 ILE A O 1
ATOM 735 N N . ASP A 1 86 ? 10.311 2.873 -11.636 1.00 95.56 86 ASP A N 1
ATOM 736 C CA . ASP A 1 86 ? 11.194 3.775 -10.900 1.00 95.56 86 ASP A CA 1
ATOM 737 C C . ASP A 1 86 ? 11.324 3.324 -9.439 1.00 95.56 86 ASP A C 1
ATOM 739 O O . ASP A 1 86 ? 10.376 2.780 -8.849 1.00 95.56 86 ASP A O 1
ATOM 743 N N . GLY A 1 87 ? 12.511 3.526 -8.871 1.00 95.25 87 GLY A N 1
ATOM 744 C CA . GLY A 1 87 ? 12.868 3.163 -7.506 1.00 95.25 87 GLY A CA 1
ATOM 745 C C . GLY A 1 87 ? 12.973 4.386 -6.604 1.00 95.25 87 GLY A C 1
ATOM 746 O O . GLY A 1 87 ? 13.865 5.215 -6.742 1.00 95.25 87 GLY A O 1
ATOM 747 N N . THR A 1 88 ? 12.099 4.488 -5.602 1.00 94.69 88 THR A N 1
ATOM 748 C CA . THR A 1 88 ? 12.175 5.567 -4.608 1.00 94.69 88 THR A CA 1
ATOM 749 C C . THR A 1 88 ? 12.652 5.034 -3.261 1.00 94.69 88 THR A C 1
ATOM 751 O O . THR A 1 88 ? 11.955 4.262 -2.594 1.00 94.69 88 THR A O 1
ATOM 754 N N . TYR A 1 89 ? 13.819 5.500 -2.812 1.00 94.75 89 TYR A N 1
ATOM 755 C CA . TYR A 1 89 ? 14.307 5.237 -1.459 1.00 94.75 89 TYR A CA 1
ATOM 756 C C . TYR A 1 89 ? 13.502 6.021 -0.419 1.00 94.75 89 TYR A C 1
ATOM 758 O O . TYR A 1 89 ? 13.288 7.228 -0.530 1.00 94.75 89 TYR A O 1
ATOM 766 N N . ILE A 1 90 ? 13.081 5.317 0.626 1.00 94.00 90 ILE A N 1
ATOM 767 C CA . ILE A 1 90 ? 12.352 5.844 1.776 1.00 94.00 90 ILE A CA 1
ATOM 768 C C . ILE A 1 90 ? 13.152 5.591 3.064 1.00 94.00 90 ILE A C 1
ATOM 770 O O . ILE A 1 90 ? 14.215 4.967 3.068 1.00 94.00 90 ILE A O 1
ATOM 774 N N . ALA A 1 91 ? 12.656 6.118 4.184 1.00 93.12 91 ALA A N 1
ATOM 775 C CA . ALA A 1 91 ? 13.337 6.022 5.472 1.00 93.12 91 ALA A CA 1
ATOM 776 C C . ALA A 1 91 ? 13.678 4.572 5.871 1.00 93.12 91 ALA A C 1
ATOM 778 O O . ALA A 1 91 ? 12.986 3.622 5.506 1.00 93.12 91 ALA A O 1
ATOM 779 N N . TYR A 1 92 ? 14.716 4.430 6.702 1.00 92.94 92 TYR A N 1
ATOM 780 C CA . TYR A 1 92 ? 15.178 3.152 7.260 1.00 92.94 92 TYR A CA 1
ATOM 781 C C . TYR A 1 92 ? 15.713 2.150 6.224 1.00 92.94 92 TYR A C 1
ATOM 783 O O . TYR A 1 92 ? 15.548 0.947 6.408 1.00 92.94 92 TYR A O 1
ATOM 791 N N . ASN A 1 93 ? 16.377 2.637 5.169 1.00 92.06 93 ASN A N 1
ATOM 792 C CA . ASN A 1 93 ? 16.960 1.817 4.097 1.00 92.06 93 ASN A CA 1
ATOM 793 C C . ASN A 1 93 ? 15.930 0.899 3.427 1.00 92.06 93 ASN A C 1
ATOM 795 O O . ASN A 1 93 ? 16.209 -0.261 3.138 1.00 92.06 93 ASN A O 1
ATOM 799 N N . TRP A 1 94 ? 14.727 1.422 3.212 1.00 95.62 94 TRP A N 1
ATOM 800 C CA . TRP A 1 94 ? 13.731 0.780 2.371 1.00 95.62 94 TRP A CA 1
ATOM 801 C C . TRP A 1 94 ? 13.676 1.497 1.027 1.00 95.62 94 TRP A C 1
ATOM 803 O O . TRP A 1 94 ? 13.947 2.690 0.929 1.00 95.62 94 TRP A O 1
ATOM 813 N N . CYS A 1 95 ? 13.288 0.772 -0.005 1.00 95.25 95 CYS A N 1
ATOM 814 C CA . CYS A 1 95 ? 13.015 1.271 -1.338 1.00 95.25 95 CYS A CA 1
ATOM 815 C C . CYS A 1 95 ? 11.654 0.737 -1.792 1.00 95.25 95 CYS A C 1
ATOM 817 O O . CYS A 1 95 ? 11.260 -0.389 -1.461 1.00 95.25 95 CYS A O 1
ATOM 819 N N . VAL A 1 96 ? 10.919 1.569 -2.522 1.00 95.31 96 VAL A N 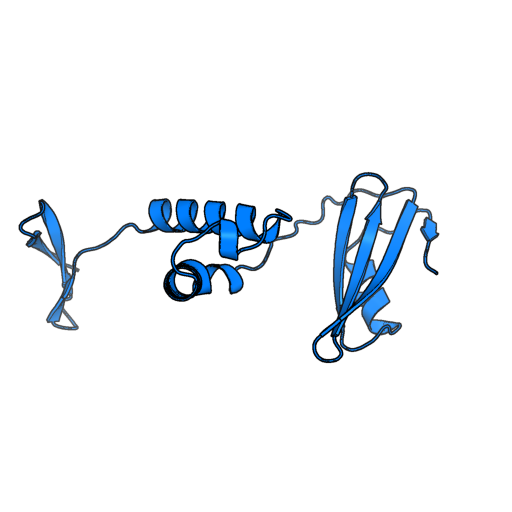1
ATOM 820 C CA . VAL A 1 96 ? 9.695 1.181 -3.215 1.00 95.31 96 VAL A CA 1
ATOM 821 C C . VAL A 1 96 ? 9.971 1.224 -4.708 1.00 95.31 96 VAL A C 1
ATOM 823 O O . VAL A 1 96 ? 10.199 2.297 -5.255 1.00 95.31 96 VAL A O 1
ATOM 826 N N . LEU A 1 97 ? 9.909 0.068 -5.364 1.00 96.19 97 LEU A N 1
ATOM 827 C CA . LEU A 1 97 ? 9.830 -0.003 -6.819 1.00 96.19 97 LEU A CA 1
ATOM 828 C C . LEU A 1 97 ? 8.378 0.194 -7.233 1.00 96.19 97 LEU A C 1
ATOM 830 O O . LEU A 1 97 ? 7.501 -0.533 -6.755 1.00 96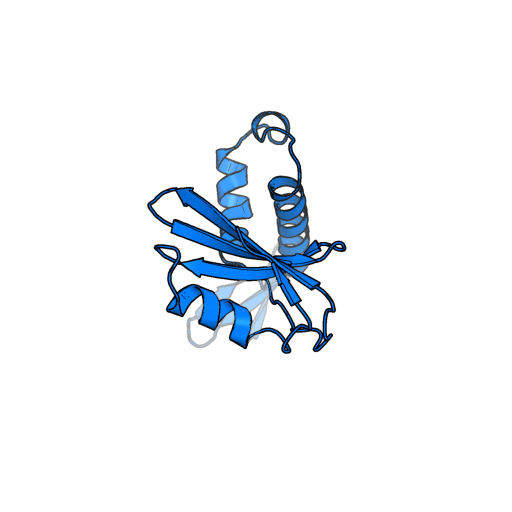.19 97 LEU A O 1
ATOM 834 N N . ILE A 1 98 ? 8.117 1.140 -8.124 1.00 94.69 98 ILE A N 1
ATOM 835 C CA . ILE A 1 98 ? 6.774 1.468 -8.597 1.00 94.69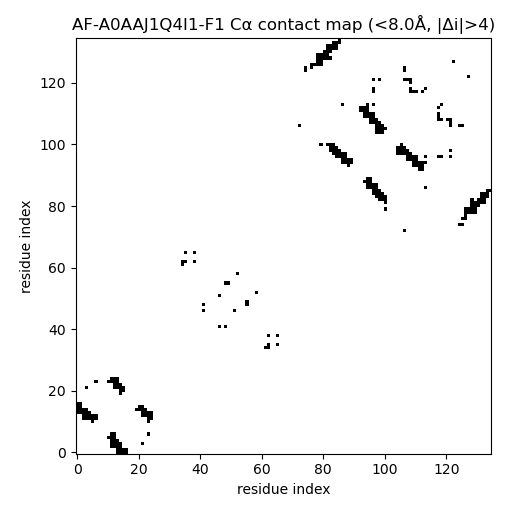 98 ILE A CA 1
ATOM 836 C C . ILE A 1 98 ? 6.715 1.214 -10.098 1.00 94.69 98 ILE A C 1
ATOM 838 O O . ILE A 1 98 ? 7.449 1.833 -10.855 1.00 94.69 98 ILE A O 1
ATOM 842 N N . ALA A 1 99 ? 5.814 0.329 -10.525 1.00 94.56 99 ALA A N 1
ATOM 843 C CA . ALA A 1 99 ? 5.434 0.180 -11.924 1.00 94.56 99 ALA A CA 1
ATOM 844 C C . ALA A 1 99 ? 4.236 1.088 -12.215 1.00 94.56 99 ALA A C 1
ATOM 846 O O . ALA A 1 99 ? 3.202 0.998 -11.543 1.00 94.56 99 ALA A O 1
ATOM 847 N N . SER A 1 100 ? 4.356 1.941 -13.226 1.00 94.38 100 SER A N 1
ATOM 848 C CA . SER A 1 100 ? 3.318 2.882 -13.634 1.00 94.38 100 SER A CA 1
ATOM 849 C C . SER A 1 100 ? 3.160 2.957 -15.150 1.00 94.38 100 SER A C 1
ATOM 851 O O . SER A 1 100 ? 4.027 2.563 -15.924 1.00 94.38 100 SER A O 1
ATOM 853 N N . THR A 1 101 ? 2.005 3.451 -15.564 1.00 94.00 101 THR A N 1
ATOM 854 C CA . THR A 1 101 ? 1.673 3.819 -16.939 1.00 94.00 101 THR A CA 1
ATOM 855 C C . THR A 1 101 ? 1.351 5.312 -16.970 1.00 94.00 101 THR A C 1
ATOM 857 O O . THR A 1 101 ? 1.340 5.973 -15.930 1.00 94.00 101 THR A O 1
ATOM 860 N N . HIS A 1 102 ? 1.016 5.846 -18.143 1.00 91.31 102 HIS A N 1
ATOM 861 C CA . HIS A 1 102 ? 0.528 7.222 -18.262 1.00 91.31 102 HIS A CA 1
ATOM 862 C C . HIS A 1 102 ? -0.778 7.484 -17.480 1.00 91.31 102 HIS A C 1
ATOM 864 O O . HIS A 1 102 ? -1.056 8.630 -17.139 1.00 91.31 102 HIS A O 1
ATOM 870 N N . GLU A 1 103 ? -1.562 6.443 -17.174 1.00 90.88 103 GLU A N 1
ATOM 871 C CA . GLU A 1 103 ? -2.809 6.550 -16.402 1.00 90.88 103 GLU A CA 1
ATOM 872 C C . GLU A 1 103 ? -2.573 6.499 -14.885 1.00 90.88 103 GLU A C 1
ATOM 874 O O . GLU A 1 103 ? -3.410 6.953 -14.105 1.00 90.88 103 GLU A O 1
ATOM 879 N N . GLY A 1 104 ? -1.432 5.956 -14.451 1.00 90.31 104 GLY A N 1
ATOM 880 C CA . GLY A 1 104 ? -1.076 5.856 -13.040 1.00 90.31 104 GLY A CA 1
ATOM 881 C C . GLY A 1 104 ? -0.320 4.583 -12.672 1.00 90.31 104 GLY A C 1
ATOM 882 O O . GLY A 1 104 ? 0.099 3.796 -13.522 1.00 90.31 104 GLY A O 1
ATOM 883 N N . MET A 1 105 ? -0.127 4.391 -11.366 1.00 90.25 105 MET A N 1
ATOM 884 C CA . MET A 1 105 ? 0.532 3.210 -10.803 1.00 90.25 105 MET A CA 1
ATOM 885 C C . MET A 1 105 ? -0.288 1.945 -11.073 1.00 90.25 105 MET A C 1
ATOM 887 O O . MET A 1 105 ? -1.502 1.958 -10.906 1.00 90.25 105 MET A O 1
ATOM 891 N N . ILE A 1 106 ? 0.385 0.847 -11.419 1.00 91.94 106 ILE A N 1
ATOM 892 C CA . ILE A 1 106 ? -0.233 -0.466 -11.671 1.00 91.94 106 ILE A CA 1
ATOM 893 C C . ILE A 1 106 ? 0.290 -1.571 -10.743 1.00 91.94 106 ILE A C 1
ATOM 895 O O . ILE A 1 106 ? -0.398 -2.563 -10.513 1.00 91.94 106 ILE A O 1
ATOM 899 N N . ALA A 1 107 ? 1.493 -1.418 -10.185 1.00 91.75 107 ALA A N 1
ATOM 900 C CA . ALA A 1 107 ? 2.028 -2.303 -9.155 1.00 91.75 107 ALA A CA 1
ATOM 901 C C . ALA A 1 107 ? 3.149 -1.613 -8.369 1.00 91.75 107 ALA A C 1
ATOM 903 O O . ALA A 1 107 ? 3.768 -0.667 -8.846 1.00 91.75 107 ALA A O 1
ATOM 904 N N . TYR A 1 108 ? 3.443 -2.116 -7.170 1.00 92.62 108 TYR A N 1
ATOM 905 C CA . TYR A 1 108 ? 4.575 -1.655 -6.364 1.00 92.62 108 TYR A CA 1
ATOM 906 C C . TYR A 1 108 ? 5.223 -2.813 -5.604 1.00 92.62 108 TYR A C 1
ATOM 908 O O . TYR A 1 108 ? 4.521 -3.739 -5.189 1.00 92.62 108 TYR A O 1
ATOM 916 N N . GLN A 1 109 ? 6.536 -2.779 -5.392 1.00 93.31 109 GLN A N 1
ATOM 917 C CA . GLN A 1 109 ? 7.298 -3.750 -4.605 1.00 93.31 109 GLN A CA 1
ATOM 918 C C . GLN A 1 109 ? 8.137 -3.022 -3.554 1.00 93.31 109 GLN A C 1
ATOM 920 O O . GLN A 1 109 ? 8.935 -2.157 -3.890 1.00 93.31 109 GLN A O 1
ATOM 925 N N . LEU A 1 110 ? 7.989 -3.410 -2.287 1.00 94.12 110 LEU A N 1
ATOM 926 C CA . LEU A 1 110 ? 8.899 -2.978 -1.225 1.00 94.12 110 LEU A CA 1
ATOM 927 C C . LEU A 1 110 ? 10.151 -3.861 -1.212 1.00 94.12 110 LEU A C 1
ATOM 929 O O . LEU A 1 110 ? 10.046 -5.088 -1.287 1.00 94.12 110 LEU A O 1
ATOM 933 N N . CYS A 1 111 ? 11.318 -3.248 -1.079 1.00 94.44 111 CYS A N 1
ATOM 934 C CA . CYS A 1 111 ? 12.607 -3.925 -0.959 1.00 94.44 111 CYS A CA 1
ATOM 935 C C . CYS A 1 111 ? 13.563 -3.131 -0.059 1.00 94.44 111 CYS A C 1
ATOM 937 O O . CYS A 1 111 ? 13.345 -1.959 0.212 1.00 94.44 111 CYS A O 1
ATOM 939 N N . ASP A 1 112 ? 14.619 -3.775 0.423 1.00 94.06 112 ASP A N 1
ATOM 940 C CA . ASP A 1 112 ? 15.733 -3.145 1.148 1.00 94.06 112 ASP A CA 1
ATOM 941 C C . ASP A 1 112 ? 16.667 -2.370 0.203 1.00 94.06 112 ASP A C 1
ATOM 943 O O . ASP A 1 112 ? 17.247 -1.345 0.553 1.00 94.06 112 ASP A O 1
ATOM 947 N N . ARG A 1 113 ? 16.796 -2.858 -1.029 1.00 92.88 113 ARG A N 1
ATOM 948 C CA . ARG A 1 113 ? 17.536 -2.218 -2.110 1.00 92.88 113 ARG A CA 1
ATOM 949 C C . ARG A 1 113 ? 16.993 -2.645 -3.457 1.00 92.88 113 ARG A C 1
ATOM 951 O O . ARG A 1 113 ? 16.412 -3.724 -3.612 1.00 92.88 113 ARG A O 1
ATOM 958 N N . GLU A 1 114 ? 17.300 -1.840 -4.455 1.00 93.69 114 GLU A N 1
ATOM 959 C CA . GLU A 1 114 ? 17.079 -2.221 -5.837 1.00 93.69 114 GLU A CA 1
ATOM 960 C C . GLU A 1 114 ? 17.948 -3.423 -6.202 1.00 93.69 114 GLU A C 1
ATOM 962 O O . GLU A 1 114 ? 19.171 -3.432 -6.050 1.00 93.69 114 GLU A O 1
ATOM 967 N N . SER A 1 115 ? 17.292 -4.502 -6.616 1.00 94.31 115 SER A N 1
ATOM 968 C CA . SER A 1 115 ? 17.951 -5.758 -6.943 1.00 94.31 115 SER A CA 1
ATOM 969 C C . SER A 1 115 ? 17.157 -6.510 -7.995 1.00 94.31 115 SER A C 1
ATOM 971 O O . SER A 1 115 ? 15.934 -6.399 -8.065 1.00 94.31 115 SER A O 1
ATOM 973 N N . LYS A 1 116 ? 17.836 -7.366 -8.764 1.00 94.38 116 LYS A N 1
ATOM 974 C CA . LYS A 1 116 ? 17.182 -8.237 -9.750 1.00 94.38 116 LYS A CA 1
ATOM 975 C C . LYS A 1 116 ? 15.996 -9.008 -9.154 1.00 94.38 116 LYS A C 1
ATOM 977 O O . LYS A 1 116 ? 14.968 -9.144 -9.804 1.00 94.38 116 LYS A O 1
ATOM 982 N N . ALA A 1 117 ? 16.124 -9.492 -7.918 1.00 95.88 117 ALA A N 1
ATOM 983 C CA . ALA A 1 117 ? 15.053 -10.213 -7.235 1.00 95.88 117 ALA A CA 1
ATOM 984 C C . ALA A 1 117 ? 13.825 -9.324 -6.966 1.00 95.88 117 ALA A C 1
ATOM 986 O O . ALA A 1 117 ? 12.700 -9.770 -7.175 1.00 95.88 117 ALA A O 1
ATOM 987 N N . ALA A 1 118 ? 14.033 -8.068 -6.556 1.00 95.56 118 ALA A N 1
ATOM 988 C CA . ALA A 1 118 ? 12.951 -7.112 -6.327 1.00 95.56 118 ALA A CA 1
ATOM 989 C C . ALA A 1 118 ? 12.225 -6.744 -7.632 1.00 95.56 118 ALA A C 1
ATOM 991 O O . ALA A 1 118 ? 10.995 -6.784 -7.680 1.00 95.56 118 ALA A O 1
ATOM 992 N N . TYR A 1 119 ? 12.972 -6.486 -8.709 1.00 95.19 119 TYR A N 1
ATOM 993 C CA . TYR A 1 119 ? 12.395 -6.236 -10.034 1.00 95.19 119 TYR A CA 1
ATOM 994 C C . TYR A 1 119 ? 11.586 -7.438 -10.540 1.00 95.19 119 TYR A C 1
ATOM 996 O O . TYR A 1 119 ? 10.462 -7.271 -11.004 1.00 95.19 119 TYR A O 1
ATOM 1004 N N . LEU A 1 120 ? 12.098 -8.665 -10.391 1.00 94.75 120 LEU A N 1
ATOM 1005 C CA . LEU A 1 120 ? 11.350 -9.871 -10.764 1.00 94.75 120 LEU A CA 1
ATOM 1006 C C . LEU A 1 120 ? 10.073 -10.043 -9.929 1.00 94.75 120 LEU A C 1
ATOM 1008 O O . LEU A 1 120 ? 9.025 -10.357 -10.484 1.00 94.75 120 LEU A O 1
ATOM 1012 N N . ALA A 1 121 ? 10.121 -9.790 -8.618 1.00 94.31 121 ALA A N 1
ATOM 1013 C CA . ALA A 1 121 ? 8.939 -9.850 -7.753 1.00 94.31 121 ALA A CA 1
ATOM 1014 C C . ALA A 1 121 ? 7.861 -8.816 -8.139 1.00 94.31 121 ALA A C 1
ATOM 1016 O O . ALA A 1 121 ? 6.660 -9.067 -7.987 1.00 94.31 121 ALA A O 1
ATOM 1017 N N . LEU A 1 122 ? 8.273 -7.657 -8.658 1.00 93.56 122 LEU A N 1
ATOM 1018 C CA . LEU A 1 122 ? 7.367 -6.677 -9.248 1.00 93.56 122 LEU A CA 1
ATOM 1019 C C . LEU A 1 122 ? 6.766 -7.195 -10.559 1.00 93.56 122 LEU A C 1
ATOM 1021 O O . LEU A 1 122 ? 5.545 -7.293 -10.671 1.00 93.56 122 LEU A O 1
ATOM 1025 N N . LEU A 1 123 ? 7.616 -7.578 -11.511 1.00 92.31 123 LEU A N 1
ATOM 1026 C CA . LEU A 1 123 ? 7.213 -7.974 -12.861 1.00 92.31 123 LEU A CA 1
ATOM 1027 C C . LEU A 1 123 ? 6.363 -9.248 -12.890 1.00 92.31 123 LEU A C 1
ATOM 1029 O O . LEU A 1 123 ? 5.435 -9.331 -13.681 1.00 92.31 123 LEU A O 1
ATOM 1033 N N . HIS A 1 124 ? 6.602 -10.214 -11.999 1.00 91.94 124 HIS A N 1
ATOM 1034 C CA . HIS A 1 124 ? 5.821 -11.458 -11.934 1.00 91.94 124 HIS A CA 1
ATOM 1035 C C . HIS A 1 124 ? 4.331 -11.246 -11.620 1.00 91.94 124 HIS A C 1
ATOM 1037 O O . HIS A 1 124 ? 3.531 -12.157 -11.818 1.00 91.94 124 HIS A O 1
ATOM 1043 N N . ARG A 1 125 ? 3.945 -10.073 -11.104 1.00 89.31 125 ARG A N 1
ATOM 1044 C CA . ARG A 1 125 ? 2.539 -9.731 -10.836 1.00 89.31 125 ARG A CA 1
ATOM 1045 C C . ARG A 1 125 ? 1.834 -9.089 -12.026 1.00 89.31 125 ARG A C 1
ATOM 1047 O O . ARG A 1 125 ? 0.622 -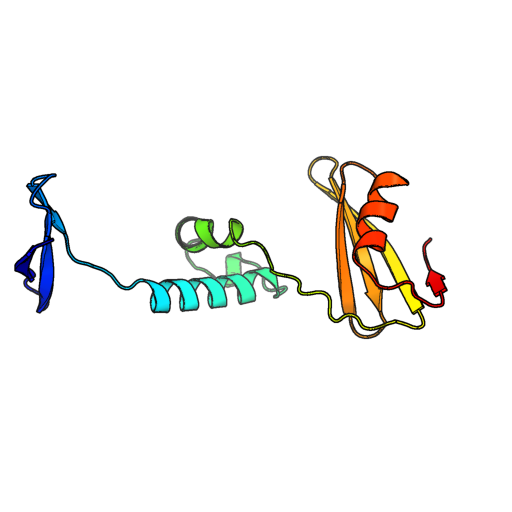8.897 -11.963 1.00 89.31 125 ARG A O 1
ATOM 1054 N N . LEU A 1 126 ? 2.576 -8.742 -13.073 1.00 90.12 126 LEU A N 1
ATOM 1055 C CA . LEU A 1 126 ? 2.066 -8.070 -14.256 1.00 90.12 126 LEU A CA 1
ATOM 1056 C C . LEU A 1 126 ? 2.102 -9.033 -15.451 1.00 90.12 126 LEU A C 1
ATOM 1058 O O . LEU A 1 126 ? 3.063 -9.790 -15.603 1.00 90.12 126 LEU A O 1
ATOM 1062 N N . PRO A 1 127 ? 1.087 -9.010 -16.331 1.00 91.12 127 PRO A N 1
ATOM 1063 C CA . PRO A 1 127 ? 1.237 -9.557 -17.673 1.00 91.12 127 PRO A CA 1
ATOM 1064 C C . PRO A 1 127 ? 2.436 -8.907 -18.371 1.00 91.12 127 PRO A C 1
ATOM 1066 O O . PRO A 1 127 ? 2.717 -7.730 -18.140 1.00 91.12 127 PRO A O 1
ATOM 1069 N N . ALA A 1 128 ? 3.138 -9.661 -19.219 1.00 91.56 128 ALA A N 1
ATOM 1070 C CA . ALA A 1 128 ? 4.313 -9.149 -19.918 1.00 91.56 128 ALA A CA 1
ATOM 1071 C C . ALA A 1 128 ? 3.931 -7.939 -20.799 1.00 91.56 128 ALA A C 1
ATOM 1073 O O . ALA A 1 128 ? 3.122 -8.111 -21.715 1.00 91.56 128 ALA A O 1
ATOM 1074 N N . PRO A 1 129 ? 4.471 -6.733 -20.533 1.00 90.50 129 PRO A N 1
ATOM 1075 C CA . PRO A 1 129 ? 4.219 -5.563 -21.366 1.00 90.50 129 PRO A CA 1
ATOM 1076 C C . PRO A 1 129 ? 5.048 -5.618 -22.654 1.00 90.50 129 PRO A C 1
ATOM 1078 O O . PRO A 1 129 ? 6.001 -6.395 -22.751 1.00 90.50 129 PRO A O 1
ATOM 1081 N N . ILE A 1 130 ? 4.720 -4.767 -23.630 1.00 92.62 130 ILE A N 1
ATOM 1082 C CA . ILE A 1 130 ? 5.498 -4.682 -24.880 1.00 92.62 130 ILE A CA 1
ATOM 1083 C C . ILE A 1 130 ? 6.868 -4.046 -24.607 1.00 92.62 130 ILE A C 1
ATOM 1085 O O . ILE A 1 130 ? 7.888 -4.547 -25.081 1.00 92.62 130 ILE A O 1
ATOM 1089 N N . VAL A 1 131 ? 6.904 -2.969 -23.816 1.00 94.12 131 VAL A N 1
ATOM 1090 C CA . VAL A 1 131 ? 8.135 -2.272 -23.423 1.00 94.12 131 VAL A CA 1
ATOM 1091 C C . VAL A 1 131 ? 8.124 -1.945 -21.932 1.00 94.12 131 VAL A C 1
ATOM 1093 O O . VAL A 1 131 ? 7.125 -1.483 -21.379 1.00 94.12 131 VAL A O 1
ATOM 1096 N N . VAL A 1 132 ? 9.277 -2.137 -21.290 1.00 94.25 132 VAL A N 1
ATOM 1097 C CA . VAL A 1 132 ? 9.573 -1.601 -19.957 1.00 94.25 132 VAL A CA 1
ATOM 1098 C C . VAL A 1 132 ? 10.626 -0.509 -20.096 1.00 94.25 132 VAL A C 1
ATOM 1100 O O . VAL A 1 132 ? 11.617 -0.690 -20.802 1.00 94.25 132 VAL A O 1
ATOM 1103 N N . THR A 1 133 ? 10.411 0.618 -19.426 1.00 94.25 133 THR A N 1
ATOM 1104 C CA . THR A 1 133 ? 11.360 1.731 -19.353 1.00 94.25 133 THR A CA 1
ATOM 1105 C C . THR A 1 133 ? 11.763 1.951 -17.899 1.00 94.25 133 THR A C 1
ATOM 1107 O O . THR A 1 133 ? 10.898 2.110 -17.040 1.00 94.25 133 THR A O 1
ATOM 1110 N N . THR A 1 134 ? 13.067 1.948 -17.643 1.00 91.50 134 THR A N 1
ATOM 1111 C CA . THR A 1 134 ? 13.699 2.239 -16.346 1.00 91.50 134 THR A CA 1
ATOM 1112 C C . THR A 1 134 ? 14.864 3.197 -16.591 1.00 91.50 134 THR A C 1
ATOM 1114 O O . THR A 1 134 ? 15.276 3.351 -17.748 1.00 91.50 134 THR A O 1
ATOM 1117 N N . ASP A 1 135 ? 15.367 3.849 -15.547 1.00 83.00 135 ASP A N 1
ATOM 1118 C CA . ASP A 1 135 ? 16.589 4.660 -15.596 1.00 83.00 135 ASP A CA 1
ATOM 1119 C C . ASP A 1 135 ? 17.884 3.820 -15.578 1.00 83.00 135 ASP A C 1
ATOM 1121 O O . ASP A 1 135 ? 17.810 2.580 -15.371 1.00 83.00 135 ASP A O 1
#

Nearest PDB structures (foldseek):
  1mu2-assembly1_A  TM=7.702E-01  e=1.034E+00  Human immunodeficiency virus 2
  6oe3-assembly1_B  TM=4.070E-01  e=3.926E-01  Human immunodeficiency virus type 1 BH10
  8vbf-assembly1_B  TM=4.527E-01  e=1.103E+00  Human immunodeficiency virus 1
  1mu2-assembly1_B  TM=4.612E-01  e=9.696E-01  Human immunodeficiency virus 2
  7bty-assembly1_L  TM=3.396E-01  e=2.725E+00  Saccharomyces cerevisiae

Mean predicted aligned error: 8.68 Å